Protein AF-A0A356EMB3-F1 (afdb_monomer_lite)

Structure (mmCIF, N/CA/C/O backbone):
data_AF-A0A356EMB3-F1
#
_entry.id   AF-A0A356EMB3-F1
#
loop_
_atom_site.group_PDB
_atom_site.id
_atom_site.type_symbol
_atom_site.label_atom_id
_atom_site.label_alt_id
_atom_site.label_comp_id
_atom_site.label_asym_id
_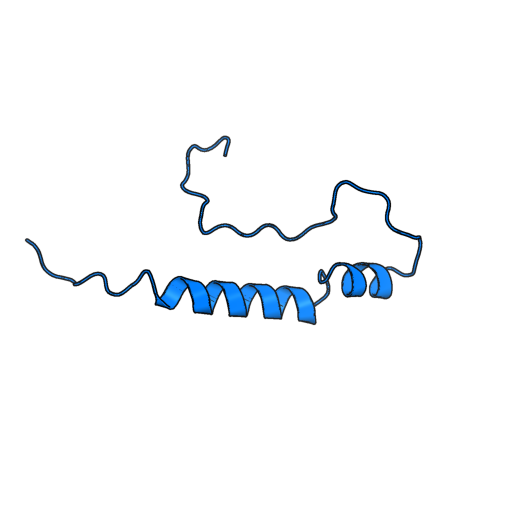atom_site.label_entity_id
_atom_site.label_seq_id
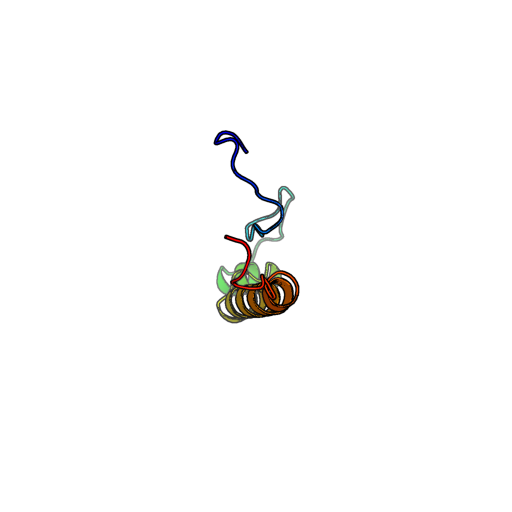_atom_site.pdbx_PDB_ins_code
_atom_site.Cartn_x
_atom_site.Cartn_y
_atom_site.Cartn_z
_atom_site.occupancy
_atom_site.B_iso_or_equiv
_atom_site.auth_seq_id
_atom_site.auth_comp_id
_atom_site.auth_asym_id
_atom_site.auth_atom_id
_atom_site.pdbx_PDB_model_num
ATOM 1 N N . ASN A 1 1 ? -10.557 17.790 6.045 1.00 75.69 1 ASN A N 1
ATOM 2 C CA . ASN A 1 1 ? -10.837 17.582 4.598 1.00 75.69 1 ASN A CA 1
ATOM 3 C C . ASN A 1 1 ? -11.755 18.714 4.123 1.00 75.69 1 ASN A C 1
ATOM 5 O O . ASN A 1 1 ? -12.313 19.407 4.962 1.00 75.69 1 ASN A O 1
ATOM 9 N N . GLN A 1 2 ? -11.911 18.935 2.813 1.00 78.00 2 GLN A N 1
ATOM 10 C CA . GLN A 1 2 ? -12.748 20.034 2.289 1.00 78.00 2 GLN A CA 1
ATOM 11 C C . GLN A 1 2 ? -14.246 19.874 2.629 1.00 78.00 2 GLN A C 1
ATOM 13 O O . GLN A 1 2 ? -14.978 20.854 2.654 1.00 78.00 2 GLN A O 1
ATOM 18 N N . ALA A 1 3 ? -14.687 18.649 2.936 1.00 85.56 3 ALA A N 1
ATOM 19 C CA . ALA A 1 3 ? -16.070 18.320 3.287 1.00 85.56 3 ALA A CA 1
ATOM 20 C C . ALA A 1 3 ? -16.404 18.445 4.792 1.00 85.56 3 ALA A C 1
ATOM 22 O O . ALA A 1 3 ? -17.531 18.158 5.177 1.00 85.56 3 ALA A O 1
ATOM 23 N N . GLY A 1 4 ? -15.446 18.805 5.656 1.00 85.44 4 GLY A N 1
ATOM 24 C CA . GLY A 1 4 ? -15.662 18.903 7.109 1.00 85.44 4 GLY A CA 1
ATOM 25 C C . GLY A 1 4 ? -15.974 17.577 7.823 1.00 85.44 4 GLY A C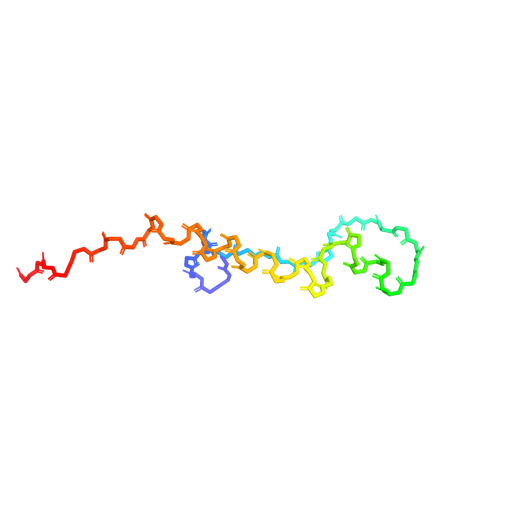 1
ATOM 26 O O . GLY A 1 4 ? -16.410 17.593 8.969 1.00 85.44 4 GLY A O 1
ATOM 27 N N . LEU A 1 5 ? -15.763 16.429 7.170 1.00 86.38 5 LEU A N 1
ATOM 28 C CA . LEU A 1 5 ? -16.014 15.108 7.752 1.00 86.38 5 LEU A CA 1
ATOM 29 C C . LEU A 1 5 ? -14.845 14.664 8.643 1.00 86.38 5 LEU A C 1
ATOM 31 O O . LEU A 1 5 ? -13.679 14.907 8.313 1.00 86.38 5 LEU A O 1
ATOM 35 N N . GLU A 1 6 ? -15.161 13.942 9.719 1.00 86.06 6 GLU A N 1
ATOM 36 C CA . GLU A 1 6 ? -14.183 13.237 10.557 1.00 86.06 6 GLU A CA 1
ATOM 37 C C . GLU A 1 6 ? -13.345 12.290 9.673 1.00 86.06 6 GLU A C 1
ATOM 39 O O . GLU A 1 6 ? -13.879 11.567 8.830 1.00 86.06 6 GLU A O 1
ATOM 44 N N . THR A 1 7 ? -12.018 12.348 9.799 1.00 87.88 7 THR A N 1
ATOM 45 C CA . THR A 1 7 ? -11.077 11.609 8.930 1.00 87.88 7 THR A CA 1
ATOM 46 C C . THR A 1 7 ? -9.984 10.873 9.683 1.00 87.88 7 THR A C 1
ATOM 48 O O . THR A 1 7 ? -9.136 10.249 9.048 1.00 87.88 7 THR A O 1
ATOM 51 N N . ALA A 1 8 ? -10.013 10.865 11.014 1.00 86.56 8 ALA A N 1
ATOM 52 C CA . ALA A 1 8 ? -9.066 10.126 11.838 1.00 86.56 8 ALA A CA 1
ATOM 53 C C . ALA A 1 8 ? -9.098 8.619 11.538 1.00 86.56 8 ALA A C 1
ATOM 55 O O . ALA A 1 8 ? -8.075 7.945 11.629 1.00 86.56 8 ALA A O 1
ATOM 56 N N . HIS A 1 9 ? -10.246 8.088 11.108 1.00 85.81 9 HIS A N 1
ATOM 57 C CA . HIS A 1 9 ? -10.396 6.693 10.685 1.00 85.81 9 HIS A CA 1
ATOM 58 C C . HIS A 1 9 ? -10.203 6.455 9.175 1.00 85.81 9 HIS A C 1
ATOM 60 O O . HIS A 1 9 ? -10.479 5.355 8.687 1.00 85.81 9 HIS A O 1
ATOM 66 N N . VAL A 1 10 ? -9.726 7.452 8.424 1.00 89.69 10 VAL A N 1
ATOM 67 C CA . VAL A 1 10 ? -9.406 7.317 6.998 1.00 89.69 10 VAL A CA 1
ATOM 68 C C . VAL A 1 10 ? -7.916 7.041 6.826 1.00 89.69 10 VAL A C 1
ATOM 70 O O . VAL A 1 10 ? -7.063 7.814 7.255 1.00 89.69 10 VAL A O 1
ATOM 73 N N . ARG A 1 11 ? -7.592 5.953 6.123 1.00 91.88 11 ARG A N 1
ATOM 74 C CA . ARG A 1 11 ? -6.231 5.650 5.666 1.00 91.88 11 ARG A CA 1
ATOM 75 C C . ARG A 1 11 ? -6.143 5.900 4.167 1.00 91.88 11 ARG A C 1
ATOM 77 O O . ARG A 1 11 ? -7.018 5.473 3.420 1.00 91.88 11 ARG A O 1
ATOM 84 N N . ARG A 1 12 ? -5.080 6.575 3.732 1.00 92.62 12 ARG A N 1
ATOM 85 C CA . ARG A 1 12 ? -4.786 6.816 2.315 1.00 92.62 12 ARG A CA 1
ATOM 86 C C . ARG A 1 12 ? -3.725 5.830 1.848 1.00 92.62 12 ARG A C 1
ATOM 88 O O . ARG A 1 12 ? -2.686 5.714 2.489 1.00 92.62 12 ARG A O 1
ATOM 95 N N . LEU A 1 13 ? -4.002 5.150 0.743 1.00 95.94 13 LEU A N 1
ATOM 96 C CA . LEU A 1 13 ? -3.049 4.323 0.012 1.00 95.94 13 LEU A CA 1
ATOM 97 C C . LEU A 1 13 ? -2.844 4.981 -1.350 1.00 95.94 13 LEU A C 1
ATOM 99 O O . LEU A 1 13 ? -3.819 5.358 -1.999 1.00 95.94 13 LEU A O 1
ATOM 103 N N . GLY A 1 14 ? -1.597 5.166 -1.758 1.00 93.44 14 GLY A N 1
ATOM 104 C CA . GLY A 1 14 ? -1.271 5.800 -3.026 1.00 93.44 14 GLY A CA 1
ATOM 105 C C . GLY A 1 14 ? 0.228 5.976 -3.197 1.00 93.44 14 GLY A C 1
ATOM 106 O O . GLY A 1 14 ? 1.016 5.542 -2.356 1.00 93.44 14 GLY A O 1
ATOM 107 N N . VAL A 1 15 ? 0.608 6.620 -4.295 1.00 93.50 15 VAL A N 1
ATOM 108 C CA . VAL A 1 15 ? 2.009 6.920 -4.592 1.00 93.50 15 VAL A CA 1
ATOM 109 C C . VAL A 1 15 ? 2.462 8.094 -3.715 1.00 93.50 15 VAL A C 1
ATOM 111 O O . VAL A 1 15 ? 1.743 9.094 -3.630 1.00 93.50 15 VAL A O 1
ATOM 114 N N . PRO A 1 16 ? 3.609 7.987 -3.026 1.00 92.31 16 PRO A N 1
ATOM 115 C CA . PRO A 1 16 ? 4.142 9.081 -2.229 1.00 92.31 16 PRO A CA 1
ATOM 116 C C . PRO A 1 16 ? 4.670 10.204 -3.124 1.00 92.31 16 PRO A C 1
ATOM 118 O O . PRO A 1 16 ? 5.107 9.966 -4.247 1.00 92.31 16 PRO A O 1
ATOM 121 N N . ASP A 1 17 ? 4.687 11.421 -2.590 1.00 94.44 17 ASP A N 1
ATOM 122 C CA . ASP A 1 17 ? 5.255 12.587 -3.267 1.00 94.44 17 ASP A CA 1
ATOM 123 C C . ASP A 1 17 ? 6.790 12.576 -3.172 1.00 94.44 17 ASP A C 1
ATOM 125 O O . ASP A 1 17 ? 7.411 13.278 -2.376 1.00 94.44 17 ASP A O 1
ATOM 129 N N . ARG A 1 18 ? 7.401 11.642 -3.902 1.00 93.62 18 ARG A N 1
ATOM 130 C CA . ARG A 1 18 ? 8.848 11.478 -4.062 1.00 93.62 18 ARG A CA 1
ATOM 131 C C . ARG A 1 18 ? 9.128 10.695 -5.336 1.00 93.62 18 ARG A C 1
ATOM 133 O O . ARG A 1 18 ? 8.282 9.938 -5.807 1.00 93.62 18 ARG A O 1
ATOM 140 N N . PHE A 1 19 ? 10.351 10.809 -5.841 1.00 92.56 19 PHE A N 1
ATOM 141 C CA . PHE A 1 19 ? 10.799 9.946 -6.927 1.00 92.56 19 PHE A CA 1
ATOM 142 C C . PHE A 1 19 ? 10.825 8.472 -6.491 1.00 92.56 19 PHE A C 1
ATOM 144 O O . PHE A 1 19 ? 11.248 8.133 -5.380 1.00 92.56 19 PHE A O 1
ATOM 151 N N . ILE A 1 20 ? 10.353 7.614 -7.395 1.00 90.06 20 ILE A N 1
ATOM 152 C CA . ILE A 1 20 ? 10.416 6.154 -7.320 1.00 90.06 20 ILE A CA 1
ATOM 153 C C . ILE A 1 20 ? 11.251 5.691 -8.514 1.00 90.06 20 ILE A C 1
ATOM 155 O O . ILE A 1 20 ? 11.156 6.279 -9.593 1.00 90.06 20 ILE A O 1
ATOM 159 N N . GLU A 1 21 ? 12.080 4.669 -8.314 1.00 93.12 21 GLU A N 1
ATOM 160 C CA . GLU A 1 21 ? 12.852 4.057 -9.394 1.00 93.12 21 GLU A CA 1
ATOM 161 C C . GLU A 1 21 ? 11.924 3.487 -10.476 1.00 93.12 21 GLU A C 1
ATOM 163 O O . GLU A 1 21 ? 10.793 3.094 -10.196 1.00 93.12 21 GLU A O 1
ATOM 168 N N . HIS A 1 22 ? 12.373 3.482 -11.730 1.00 93.31 22 HIS A N 1
ATOM 169 C CA . HIS A 1 22 ? 11.604 2.879 -12.812 1.00 93.31 22 HIS A CA 1
ATOM 170 C C . HIS A 1 22 ? 11.644 1.353 -12.706 1.00 93.31 22 HIS A C 1
ATOM 172 O O . HIS A 1 22 ? 12.691 0.763 -12.469 1.00 93.31 22 HIS A O 1
ATOM 178 N N . GLY A 1 23 ? 10.512 0.711 -12.961 1.00 93.38 23 GLY A N 1
ATOM 179 C CA . GLY A 1 23 ? 10.391 -0.741 -12.957 1.00 93.38 23 GLY A CA 1
ATOM 180 C C . GLY A 1 23 ? 9.136 -1.174 -13.693 1.00 93.38 23 GLY A C 1
ATOM 181 O O . GLY A 1 23 ? 8.387 -0.344 -14.228 1.00 93.38 23 GLY A O 1
ATOM 182 N N . SER A 1 24 ? 8.881 -2.477 -13.727 1.00 97.19 24 SER A N 1
ATOM 183 C CA . SER A 1 24 ? 7.607 -2.961 -14.242 1.00 97.19 24 SER A CA 1
ATOM 184 C C . SER A 1 24 ? 6.463 -2.511 -13.334 1.00 97.19 24 SER A C 1
ATOM 186 O O . SER A 1 24 ? 6.616 -2.298 -12.131 1.00 97.19 24 SER A O 1
ATOM 188 N N . ARG A 1 25 ? 5.257 -2.416 -13.897 1.00 95.62 25 ARG A N 1
ATOM 189 C CA . ARG A 1 25 ? 4.063 -2.061 -13.121 1.00 95.62 25 ARG A CA 1
ATOM 190 C C . ARG A 1 25 ? 3.861 -2.973 -11.904 1.00 95.62 25 ARG A C 1
ATOM 192 O O . ARG A 1 25 ? 3.401 -2.497 -10.874 1.00 95.62 25 ARG A O 1
ATOM 199 N N . ALA A 1 26 ? 4.136 -4.270 -12.038 1.00 96.56 26 ALA A N 1
ATOM 200 C CA . ALA A 1 26 ? 3.927 -5.229 -10.958 1.00 96.56 26 ALA A CA 1
ATOM 201 C C . ALA A 1 26 ? 4.890 -4.979 -9.789 1.00 96.56 26 ALA A C 1
ATOM 203 O O . ALA A 1 26 ? 4.439 -4.927 -8.649 1.00 96.56 26 ALA A O 1
ATOM 204 N N . GLU A 1 27 ? 6.170 -4.752 -10.089 1.00 95.88 27 GLU A N 1
ATOM 205 C CA . GLU A 1 27 ? 7.200 -4.429 -9.093 1.00 95.88 27 GLU A CA 1
ATOM 206 C C . GLU A 1 27 ? 6.867 -3.121 -8.376 1.00 95.88 27 GLU A C 1
ATOM 208 O O . GLU A 1 27 ? 6.750 -3.107 -7.157 1.00 95.88 27 GLU A O 1
ATOM 213 N N . LEU A 1 28 ? 6.561 -2.054 -9.125 1.00 95.62 28 LEU A N 1
ATOM 214 C CA . LEU A 1 28 ? 6.226 -0.755 -8.532 1.00 95.62 28 LEU A CA 1
ATOM 215 C C . LEU A 1 28 ? 5.004 -0.820 -7.609 1.00 95.62 28 LEU A C 1
ATOM 217 O O . LEU A 1 28 ? 4.972 -0.170 -6.566 1.00 95.62 28 LEU A O 1
ATOM 221 N N . LEU A 1 29 ? 3.976 -1.588 -7.982 1.00 96.06 29 LEU A N 1
ATOM 222 C CA . LEU A 1 29 ? 2.797 -1.757 -7.133 1.00 96.06 29 LEU A CA 1
ATOM 223 C C . LEU A 1 29 ? 3.109 -2.591 -5.888 1.00 96.06 29 LEU A C 1
ATOM 225 O O . LEU A 1 29 ? 2.622 -2.243 -4.814 1.00 96.06 29 LEU A O 1
ATOM 229 N N . ALA A 1 30 ? 3.907 -3.651 -6.014 1.00 95.56 30 ALA A N 1
ATOM 230 C CA . ALA A 1 30 ? 4.321 -4.471 -4.880 1.00 95.56 30 ALA A CA 1
ATOM 231 C C . ALA A 1 30 ? 5.183 -3.667 -3.891 1.00 95.56 30 ALA A C 1
ATOM 233 O O . ALA A 1 30 ? 4.881 -3.648 -2.698 1.00 95.56 30 ALA A O 1
ATOM 234 N N . ASP A 1 31 ? 6.167 -2.915 -4.388 1.00 94.06 31 ASP A N 1
ATOM 235 C CA . ASP A 1 31 ? 7.067 -2.080 -3.581 1.00 94.06 31 ASP A CA 1
ATOM 236 C C . ASP A 1 31 ? 6.321 -0.978 -2.820 1.00 94.06 31 ASP A C 1
ATOM 238 O O . ASP A 1 31 ? 6.675 -0.617 -1.696 1.00 94.06 31 ASP A O 1
ATOM 242 N N . LEU A 1 32 ? 5.253 -0.445 -3.419 1.00 94.88 32 LEU A N 1
ATOM 243 C CA . LEU A 1 32 ? 4.387 0.550 -2.788 1.00 94.88 32 LEU A CA 1
ATOM 244 C C . LEU A 1 32 ? 3.284 -0.068 -1.910 1.0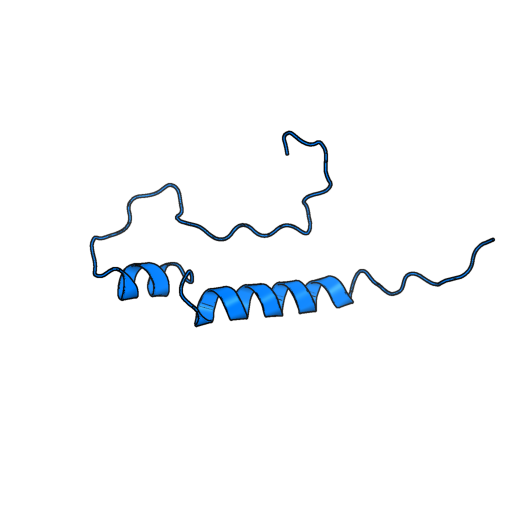0 94.88 32 LEU A C 1
ATOM 246 O O . LEU A 1 32 ? 2.533 0.673 -1.272 1.00 94.88 32 LEU A O 1
ATOM 250 N N . GLY A 1 33 ? 3.144 -1.398 -1.880 1.00 96.06 33 GLY A N 1
ATOM 251 C CA . GLY A 1 33 ? 2.039 -2.085 -1.201 1.00 96.06 33 GLY A CA 1
ATOM 252 C C . GLY A 1 33 ? 0.660 -1.771 -1.800 1.00 96.06 33 GLY A C 1
ATOM 253 O O . GLY A 1 33 ? -0.358 -1.844 -1.109 1.00 96.06 33 GLY A O 1
ATOM 254 N N . LEU A 1 34 ? 0.628 -1.379 -3.076 1.00 96.75 34 LEU A N 1
ATOM 255 C CA . LEU A 1 34 ? -0.568 -1.081 -3.871 1.00 96.75 34 LEU A CA 1
ATOM 256 C C . LEU A 1 34 ? -0.996 -2.263 -4.749 1.00 96.75 34 LEU A C 1
ATOM 258 O O . LEU A 1 34 ? -1.862 -2.125 -5.616 1.00 96.75 34 LEU A O 1
ATOM 262 N N . ASP A 1 35 ? -0.387 -3.424 -4.543 1.00 97.50 35 ASP A N 1
ATOM 263 C CA . ASP A 1 35 ? -0.830 -4.682 -5.112 1.00 97.50 35 ASP A CA 1
ATOM 264 C C . ASP A 1 35 ? -2.009 -5.278 -4.316 1.00 97.50 35 ASP A C 1
ATOM 266 O O . ASP A 1 35 ? -2.486 -4.737 -3.312 1.00 97.50 35 ASP A O 1
ATOM 270 N N . VAL A 1 36 ? -2.512 -6.423 -4.781 1.00 97.94 36 VAL A N 1
ATOM 271 C CA . VAL A 1 36 ? -3.650 -7.104 -4.145 1.00 97.94 36 VAL A CA 1
ATOM 272 C C . VAL A 1 36 ? -3.340 -7.461 -2.687 1.00 97.94 36 VAL A C 1
ATOM 274 O O . VAL A 1 36 ? -4.202 -7.307 -1.817 1.00 97.94 36 VAL A O 1
ATOM 277 N N . GLY A 1 37 ? -2.117 -7.922 -2.410 1.00 98.00 37 GLY A N 1
ATOM 278 C CA . GLY A 1 37 ? -1.689 -8.330 -1.075 1.00 98.00 37 GLY A CA 1
ATOM 279 C C . GLY A 1 37 ? -1.658 -7.161 -0.093 1.00 98.00 37 GLY A C 1
ATOM 280 O O . GLY A 1 37 ? -2.263 -7.244 0.983 1.00 98.00 37 GLY A O 1
ATOM 281 N N . GLY A 1 38 ? -1.010 -6.065 -0.485 1.00 97.25 38 GLY A N 1
ATOM 282 C CA . GLY A 1 38 ? -0.851 -4.854 0.311 1.00 97.25 38 GLY A CA 1
ATOM 283 C C . GLY A 1 38 ? -2.177 -4.156 0.599 1.00 97.25 38 GLY A C 1
ATOM 284 O O . GLY A 1 38 ? -2.472 -3.853 1.760 1.00 97.25 38 GLY A O 1
ATOM 285 N N . ILE A 1 39 ? -3.046 -4.011 -0.409 1.00 97.56 39 ILE A N 1
ATOM 286 C CA . ILE A 1 39 ? -4.382 -3.426 -0.219 1.00 97.56 39 ILE A CA 1
ATOM 287 C C . ILE A 1 39 ? -5.216 -4.289 0.735 1.00 97.56 39 ILE A C 1
ATOM 289 O O . ILE A 1 39 ? -5.788 -3.778 1.703 1.00 97.56 39 ILE A O 1
ATOM 293 N N . ALA A 1 40 ? -5.255 -5.608 0.523 1.00 97.88 40 ALA A N 1
ATOM 294 C CA . ALA A 1 40 ? -6.035 -6.501 1.374 1.00 97.88 40 ALA A CA 1
ATOM 295 C C . ALA A 1 40 ? -5.520 -6.511 2.827 1.00 97.88 40 ALA A C 1
ATOM 297 O O . ALA A 1 40 ? -6.317 -6.566 3.769 1.00 97.88 40 ALA A O 1
ATOM 298 N N . ALA A 1 41 ? -4.201 -6.430 3.028 1.00 96.88 41 ALA A N 1
ATOM 299 C CA . ALA A 1 41 ? -3.602 -6.301 4.352 1.00 96.88 41 ALA A CA 1
ATOM 300 C C . ALA A 1 41 ? -4.005 -4.982 5.026 1.00 96.88 41 ALA A C 1
ATOM 302 O O . ALA A 1 41 ? -4.481 -5.004 6.162 1.00 96.88 41 ALA A O 1
ATOM 303 N N . ALA A 1 42 ? -3.911 -3.854 4.317 1.00 95.69 42 ALA A N 1
ATOM 304 C CA . ALA A 1 42 ? -4.315 -2.551 4.837 1.00 95.69 42 ALA A CA 1
ATOM 305 C C . ALA A 1 42 ? -5.789 -2.531 5.277 1.00 95.69 42 ALA A C 1
ATOM 307 O O . ALA A 1 42 ? -6.090 -2.056 6.375 1.00 95.69 42 ALA A O 1
ATOM 308 N N . CYS A 1 43 ? -6.695 -3.109 4.480 1.00 94.81 43 CYS A N 1
ATOM 309 C CA . CYS A 1 43 ? -8.108 -3.242 4.841 1.00 94.81 43 CYS A CA 1
ATOM 310 C C . CYS A 1 43 ? -8.307 -4.068 6.121 1.00 94.81 43 CYS A C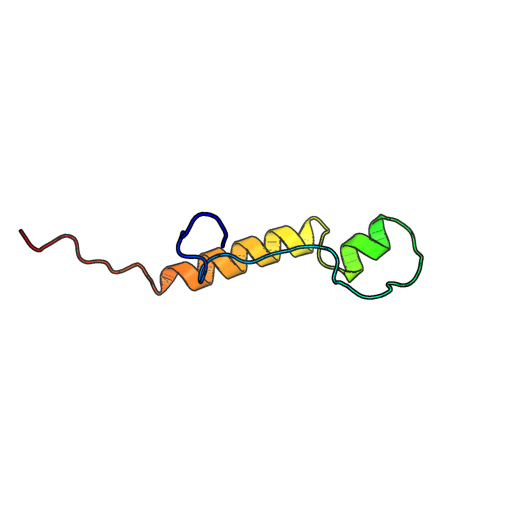 1
ATOM 312 O O . CYS A 1 43 ? -9.056 -3.658 7.011 1.00 94.81 43 CYS A O 1
ATOM 314 N N . ARG A 1 44 ? -7.627 -5.217 6.241 1.00 95.38 44 ARG A N 1
ATOM 315 C CA . ARG A 1 44 ? -7.716 -6.073 7.435 1.00 95.38 44 ARG A CA 1
ATOM 316 C C . ARG A 1 44 ? -7.210 -5.364 8.687 1.00 95.38 44 ARG A C 1
ATOM 318 O O . ARG A 1 44 ? -7.859 -5.459 9.727 1.00 95.38 44 ARG A O 1
ATOM 325 N N . GLU A 1 45 ? -6.102 -4.635 8.597 1.00 94.00 45 GLU A N 1
ATOM 326 C CA . GLU A 1 45 ? -5.583 -3.867 9.733 1.00 94.00 45 GLU A CA 1
ATOM 327 C C . GLU A 1 45 ? -6.550 -2.759 10.159 1.00 94.00 45 GLU A C 1
ATOM 329 O O . GLU A 1 45 ? -6.871 -2.646 11.341 1.00 94.00 45 GLU A O 1
ATOM 334 N N . MET A 1 46 ? -7.120 -2.012 9.210 1.00 92.12 46 MET A N 1
ATOM 335 C CA . MET A 1 46 ? -8.138 -1.000 9.522 1.00 92.12 46 MET A CA 1
ATOM 336 C C . MET A 1 46 ? -9.380 -1.602 10.191 1.00 92.12 46 MET A C 1
ATOM 338 O O . MET A 1 46 ? -9.925 -1.022 11.132 1.00 92.12 46 MET A O 1
ATOM 342 N N . ALA A 1 47 ? -9.818 -2.780 9.742 1.00 90.75 47 ALA A N 1
ATOM 343 C CA . ALA A 1 47 ? -10.941 -3.488 10.347 1.00 90.75 47 ALA A CA 1
ATOM 344 C C . ALA A 1 47 ? -10.635 -3.956 11.781 1.00 90.75 47 ALA A C 1
ATOM 346 O O . ALA A 1 47 ? -11.529 -3.951 12.625 1.00 90.75 47 ALA A O 1
ATOM 347 N N . LYS A 1 48 ? -9.381 -4.326 12.087 1.00 88.44 48 LYS A N 1
ATOM 348 C CA . LYS A 1 48 ? -8.950 -4.655 13.457 1.00 88.44 48 LYS A CA 1
ATOM 349 C C . LYS A 1 48 ? -8.962 -3.431 14.364 1.00 88.44 48 LYS A C 1
ATOM 351 O O . LYS A 1 48 ? -9.523 -3.511 15.453 1.00 88.44 48 LYS A O 1
ATOM 356 N N . THR A 1 49 ? -8.401 -2.310 13.912 1.00 74.56 49 THR A N 1
ATOM 357 C CA . THR A 1 49 ? -8.336 -1.067 14.697 1.00 74.56 49 THR A CA 1
ATOM 358 C C . THR A 1 49 ? -9.725 -0.510 15.016 1.00 74.56 49 THR A C 1
ATOM 360 O O . THR A 1 49 ? -9.926 0.048 16.086 1.00 74.56 49 THR A O 1
ATOM 363 N N . ARG A 1 50 ? -10.723 -0.714 14.144 1.00 63.03 50 ARG A N 1
ATOM 364 C CA . ARG A 1 50 ? -12.111 -0.310 14.427 1.00 63.03 50 ARG A CA 1
ATOM 365 C C . ARG A 1 50 ? -12.784 -1.099 15.552 1.00 63.03 50 ARG A C 1
ATOM 367 O O . ARG A 1 50 ? -13.712 -0.578 16.160 1.00 63.03 50 ARG A O 1
ATOM 374 N N . ARG A 1 51 ? -12.336 -2.320 15.871 1.00 57.31 51 ARG A N 1
ATOM 375 C CA . ARG A 1 51 ? -12.980 -3.130 16.923 1.0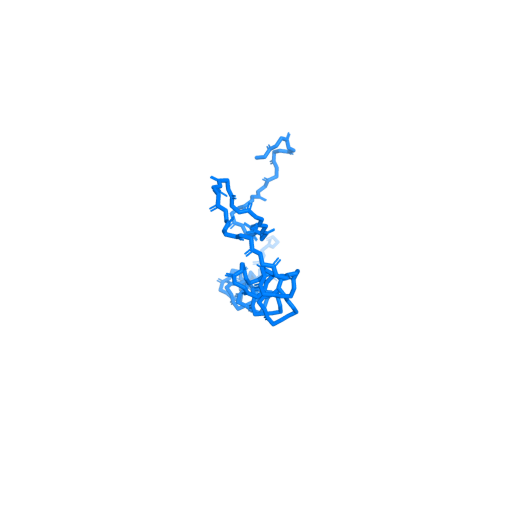0 57.31 51 ARG A CA 1
ATOM 376 C C . ARG A 1 51 ? -12.784 -2.585 18.341 1.00 57.31 51 ARG A C 1
ATOM 378 O O . ARG A 1 51 ? -13.511 -3.013 19.227 1.00 57.31 51 ARG A O 1
ATOM 385 N N . SER A 1 52 ? -11.868 -1.640 18.567 1.00 51.97 52 SER A N 1
ATOM 386 C CA . SER A 1 52 ? -11.734 -0.952 19.860 1.00 51.97 52 SER A CA 1
ATOM 387 C C . SER A 1 52 ? -12.601 0.310 19.989 1.00 51.97 52 SER A C 1
ATOM 389 O O . SER A 1 52 ? -12.695 0.855 21.082 1.00 51.97 52 SER A O 1
ATOM 391 N N . VAL A 1 53 ? -13.271 0.759 18.918 1.00 56.25 53 VAL A N 1
ATOM 392 C CA . VAL A 1 53 ? -14.128 1.966 18.906 1.00 56.25 53 VAL A CA 1
ATOM 393 C C . VAL A 1 53 ? -15.585 1.566 18.632 1.00 56.25 53 VAL A C 1
ATOM 395 O O . VAL A 1 53 ? -16.227 2.069 17.714 1.00 56.25 53 VAL A O 1
ATOM 398 N N . GLY A 1 54 ? -16.097 0.581 19.381 1.00 51.09 54 GLY A N 1
ATOM 399 C CA . GLY A 1 54 ? -17.393 -0.029 19.061 1.00 51.09 54 GLY A CA 1
ATOM 400 C C . GLY A 1 54 ? -18.108 -0.856 20.133 1.00 51.09 54 GLY A C 1
ATOM 401 O O . GLY A 1 54 ? -19.092 -1.499 19.787 1.00 51.09 54 GLY A O 1
ATOM 402 N N . GLN A 1 55 ? -17.710 -0.827 21.413 1.00 51.16 55 GLN A N 1
ATOM 403 C CA . GLN A 1 55 ? -18.701 -1.031 22.483 1.00 51.16 55 GLN A CA 1
ATOM 404 C C . GLN A 1 55 ? -19.381 0.317 22.736 1.00 51.16 55 GLN A C 1
ATOM 406 O O . GLN A 1 55 ? -19.036 1.034 23.668 1.00 51.16 55 GLN A O 1
ATOM 411 N N . VAL A 1 56 ? -20.306 0.701 21.857 1.00 59.00 56 VAL A N 1
ATOM 412 C CA . VAL A 1 56 ? -21.288 1.734 22.194 1.00 59.00 56 VAL A CA 1
ATOM 413 C C . VAL A 1 56 ? -22.498 0.983 22.731 1.00 59.00 56 VAL A C 1
ATOM 415 O O . VAL A 1 56 ? -23.184 0.293 21.978 1.00 59.00 56 VAL A O 1
ATOM 418 N N . SER A 1 57 ? -22.687 1.051 24.048 1.00 50.34 57 SER A N 1
ATOM 419 C CA . SER A 1 57 ? -23.854 0.514 24.746 1.00 50.34 57 SER A CA 1
ATOM 420 C C . SER A 1 57 ? -25.141 1.055 24.113 1.00 50.34 57 SER A C 1
ATOM 422 O O . SER A 1 57 ? -25.250 2.270 23.930 1.00 50.34 57 SER A O 1
ATOM 424 N N . PRO A 1 58 ? -26.131 0.207 23.788 1.00 56.94 58 PRO A N 1
ATOM 425 C CA . PRO A 1 58 ? -27.415 0.665 23.291 1.00 56.94 58 PRO A CA 1
ATOM 426 C C . PRO A 1 58 ? -28.356 0.942 24.470 1.00 56.94 58 PRO A C 1
ATOM 428 O O . PRO A 1 58 ? -29.367 0.274 24.612 1.00 56.94 58 PRO A O 1
ATOM 431 N N . GLU A 1 59 ? -28.038 1.912 25.326 1.00 56.47 59 GLU A N 1
ATOM 432 C CA . GLU A 1 59 ? -28.975 2.402 26.348 1.00 56.47 59 GLU A CA 1
ATOM 433 C C . GLU A 1 59 ? -28.518 3.744 26.925 1.00 56.47 59 GLU A C 1
ATOM 435 O O . GLU A 1 59 ? -27.692 3.818 27.825 1.00 56.47 59 GLU A O 1
ATOM 440 N N . ASN A 1 60 ? -29.075 4.831 26.398 1.00 37.38 60 ASN A N 1
ATOM 441 C CA . ASN A 1 60 ? -29.643 5.853 27.268 1.00 37.38 60 ASN A CA 1
ATOM 442 C C . ASN A 1 60 ? -30.702 6.623 26.479 1.00 37.38 60 ASN A C 1
ATOM 444 O O . ASN A 1 60 ? -30.400 7.436 25.604 1.00 37.38 60 ASN A O 1
ATOM 448 N N . ARG A 1 61 ? -31.948 6.247 26.770 1.00 47.66 61 ARG A N 1
ATOM 449 C CA . ARG A 1 61 ? -33.146 7.053 26.567 1.00 47.66 61 ARG A CA 1
ATOM 450 C C . ARG A 1 61 ? -33.162 8.162 27.617 1.00 47.66 61 ARG A C 1
ATOM 452 O O . ARG A 1 61 ? -32.699 7.882 28.744 1.00 47.66 61 ARG A O 1
#

Sequence (61 aa):
NQAGLETAHVRRLGVPDRFIEHGSRAELLADLGLDVGGIAAACREMAKTRRSVGQVSPENR

pLDDT: mean 84.57, std 16.52, range [37.38, 98.0]

Radius of gyration: 17.14 Å; chains: 1; bounding box: 46×28×42 Å

Secondary structure (DSSP, 8-state):
-TT----TT----S--SS------HHHHHHHTT-SHHHHHHHHHHHHHHHTTS----S---

Foldseek 3Di:
DVVPDDPPLPDDQDDDPDDDDDDDPVVVCVVSLVDPNSVVVVVVVSVVVCVVVPPPDPDDD